Protein 6D42 (pdb70)

Sequence (76 aa):
ILYDLQQNLSSSHRALEKQIDTLAGKLDALTELLSTALILYDLQQNLSSSHRALEKQIDTLAGKLDALTELLSTAL

Structure (mmCIF, N/CA/C/O backbone):
data_6D42
#
_entry.id   6D42
#
_cell.length_a   37.590
_cell.length_b   37.590
_cell.length_c   116.946
_cell.angle_alpha   90.000
_cell.angle_beta   90.000
_cell.angle_gamma   90.000
#
_symmetry.space_group_name_H-M   'P 4 21 2'
#
loop_
_entity.id
_entity.type
_entity.pdbx_description
1 polymer 'Intermediate conductance calcium-activated potassium channel protein 4'
2 non-polymer 'COPPER (II) ION'
3 water water
#
loop_
_atom_site.group_PDB
_atom_site.id
_atom_site.type_symbol
_atom_site.label_atom_id
_atom_site.label_alt_id
_atom_site.label_comp_id
_atom_site.label_asym_id
_atom_site.label_entity_id
_atom_site.label_seq_id
_atom_site.pdbx_PDB_ins_code
_atom_site.Cartn_x
_atom_site.Cartn_y
_atom_site.Cartn_z
_atom_site.occupancy
_atom_site.B_iso_or_equiv
_atom_site.auth_seq_id
_atom_site.auth_comp_id
_atom_site.auth_asym_id
_atom_site.auth_atom_id
_atom_site.pdbx_PDB_model_num
ATOM 9 N N . ILE A 1 4 ? 16.23305 8.55167 -10.35609 1.000 60.49472 377 ILE A N 1
ATOM 10 C CA . ILE A 1 4 ? 17.68265 8.65005 -10.43749 1.000 50.64452 377 ILE A CA 1
ATOM 11 C C . ILE A 1 4 ? 18.27628 7.79184 -9.33826 1.000 51.31179 377 ILE A C 1
ATOM 12 O O . ILE A 1 4 ? 18.13760 8.09674 -8.14317 1.000 46.54104 377 ILE A O 1
ATOM 17 N N . LEU A 1 5 ? 18.94647 6.71920 -9.75686 1.000 43.75888 378 LEU A N 1
ATOM 18 C CA . LEU A 1 5 ? 19.58799 5.82341 -8.80181 1.000 42.71389 378 LEU A CA 1
ATOM 19 C C . LEU A 1 5 ? 20.44221 6.59021 -7.79382 1.000 46.39251 378 LEU A C 1
ATOM 20 O O . LEU A 1 5 ? 20.48057 6.23969 -6.59851 1.000 44.80982 378 LEU A O 1
ATOM 25 N N . TYR A 1 6 ? 21.10357 7.66353 -8.23766 1.000 45.61335 379 TYR A N 1
ATOM 26 C CA . TYR A 1 6 ? 21.92749 8.44538 -7.31663 1.000 48.57662 379 TYR A CA 1
ATOM 27 C C . TYR A 1 6 ? 21.09107 9.04037 -6.19057 1.000 46.11726 379 TYR A C 1
ATOM 28 O O . TYR A 1 6 ? 21.48102 8.98093 -5.00785 1.000 47.23710 379 TYR A O 1
ATOM 37 N N . ASP A 1 7 ? 19.95513 9.65146 -6.53692 1.000 43.17119 380 ASP A N 1
ATOM 38 C CA . ASP A 1 7 ? 19.03444 10.15049 -5.51349 1.000 53.08533 380 ASP A CA 1
ATOM 39 C C . ASP A 1 7 ? 18.61660 9.04575 -4.55383 1.000 42.14755 380 ASP A C 1
ATOM 40 O O . ASP A 1 7 ? 18.54484 9.25979 -3.32797 1.000 39.01429 380 ASP A O 1
ATOM 45 N N . LEU A 1 8 ? 18.29137 7.86759 -5.10340 1.000 37.44070 381 LEU A N 1
ATOM 46 C CA . LEU A 1 8 ? 17.92607 6.71452 -4.29446 1.000 33.25830 381 LEU A CA 1
ATOM 47 C C . LEU A 1 8 ? 19.02295 6.42281 -3.28586 1.000 33.72783 381 LEU A C 1
ATOM 48 O O . LEU A 1 8 ? 18.75723 6.25419 -2.09637 1.000 29.17153 381 LEU A O 1
ATOM 53 N N . GLN A 1 9 ? 20.27141 6.38631 -3.74547 1.000 33.45539 382 GLN A N 1
ATOM 54 C CA . GLN A 1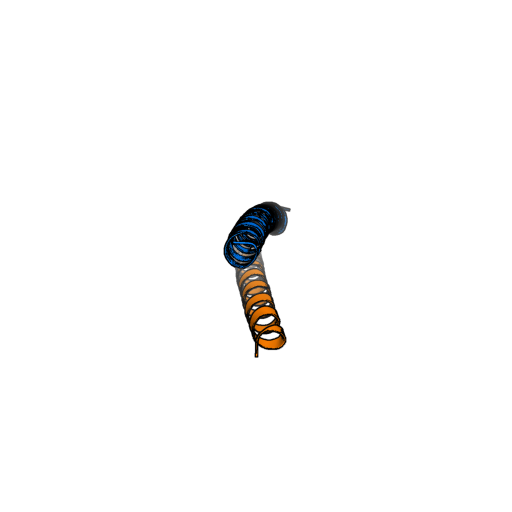 9 ? 21.39424 6.20950 -2.82747 1.000 35.87934 382 GLN A CA 1
ATOM 55 C C . GLN A 1 9 ? 21.45133 7.31158 -1.76631 1.000 33.54339 382 GLN A C 1
ATOM 56 O O . GLN A 1 9 ? 21.73325 7.03011 -0.59481 1.000 32.87446 382 GLN A O 1
ATOM 62 N N . GLN A 1 10 ? 21.24222 8.57979 -2.15348 1.000 36.85419 383 GLN A N 1
ATOM 63 C CA . GLN A 1 10 ? 21.31491 9.65565 -1.14310 1.000 37.07492 383 GLN A CA 1
ATOM 64 C C . GLN A 1 10 ? 20.18586 9.55386 -0.11871 1.000 33.64983 383 GLN A C 1
ATOM 65 O O . GLN A 1 10 ? 20.40384 9.79322 1.09230 1.000 33.40722 383 GLN A O 1
ATOM 71 N N . ASN A 1 11 ? 18.98409 9.19223 -0.57469 1.000 31.93379 384 ASN A N 1
ATOM 72 C CA . AS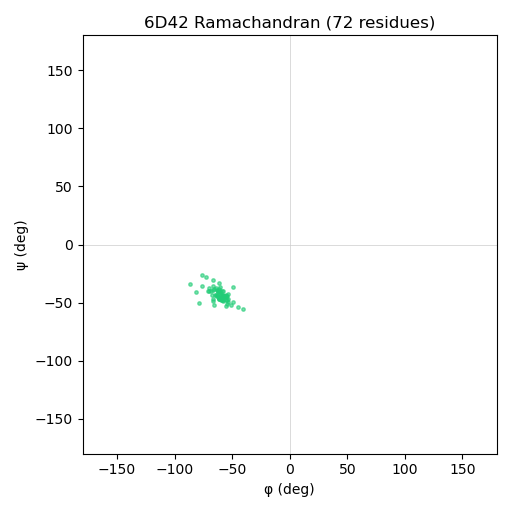N A 1 11 ? 17.85392 8.95910 0.31672 1.000 36.86080 384 ASN A CA 1
ATOM 73 C C . ASN A 1 11 ? 18.13683 7.83235 1.30591 1.000 39.12212 384 ASN A C 1
ATOM 74 O O . ASN A 1 11 ? 17.85447 7.96955 2.50186 1.000 32.29560 384 ASN A O 1
ATOM 79 N N . LEU A 1 12 ? 18.66253 6.70410 0.82046 1.000 29.49344 385 LEU A N 1
ATOM 80 C CA . LEU A 1 12 ? 18.99226 5.57471 1.70533 1.000 26.21982 385 LEU A CA 1
ATOM 81 C C . LEU A 1 12 ? 20.04292 5.97547 2.74499 1.000 25.98295 385 LEU A C 1
ATOM 82 O O . LEU A 1 12 ? 19.92034 5.65104 3.95219 1.000 25.20335 385 LEU A O 1
ATOM 87 N N . SER A 1 13 ? 21.09944 6.66085 2.29829 1.000 29.68050 386 SER A N 1
ATOM 88 C CA . SER A 1 13 ? 22.14384 7.11513 3.22676 1.000 29.74505 386 SER A CA 1
ATOM 89 C C . SER A 1 13 ? 21.57100 8.06116 4.27993 1.000 36.23189 386 SER A C 1
ATOM 90 O O . SER A 1 13 ? 21.93662 7.99231 5.47492 1.000 30.81842 386 SER A O 1
ATOM 93 N N . SER A 1 14 ? 20.65742 8.94122 3.86202 1.000 30.54298 387 SER A N 1
ATOM 94 C CA . SER A 1 14 ? 19.99218 9.83654 4.80977 1.000 39.37375 387 SER A CA 1
ATOM 95 C C . SER A 1 14 ? 19.14059 9.06931 5.81864 1.000 31.48691 387 SER A C 1
ATOM 96 O O . SER A 1 14 ? 19.17683 9.36427 7.02126 1.000 32.55239 387 SER A O 1
ATOM 99 N N . SER A 1 15 ? 18.38011 8.07145 5.35460 1.000 23.78812 388 SER A N 1
ATOM 100 C CA . SER A 1 15 ? 17.64778 7.19179 6.26172 1.000 28.72229 388 SER A CA 1
ATOM 101 C C . SER A 1 15 ? 18.59094 6.46831 7.23552 1.000 28.36402 388 SER A C 1
ATOM 102 O O . SER A 1 15 ? 18.34182 6.44955 8.45155 1.000 27.38273 388 SER A O 1
ATOM 105 N N . HIS A 1 16 ? 19.70345 5.90534 6.74289 1.000 25.33700 389 HIS A N 1
ATOM 106 C CA . HIS A 1 16 ? 20.62392 5.24065 7.67074 1.000 29.54243 389 HIS A CA 1
ATOM 107 C C . HIS A 1 16 ? 21.22818 6.22224 8.67817 1.000 31.22610 389 HIS A C 1
ATOM 108 O O . HIS A 1 16 ? 21.39072 5.88002 9.86932 1.000 31.27002 389 HIS A O 1
ATOM 115 N N . ARG A 1 17 ? 21.57005 7.43905 8.23686 1.000 30.54207 390 ARG A N 1
ATOM 116 C CA . ARG A 1 17 ? 22.06295 8.46239 9.16568 1.000 31.92411 390 ARG A CA 1
ATOM 117 C C . ARG A 1 17 ? 21.04272 8.75146 10.25153 1.000 32.04952 390 ARG A C 1
ATOM 118 O O . ARG A 1 17 ? 21.41071 8.96314 11.40745 1.000 29.32746 390 ARG A O 1
ATOM 126 N N . ALA A 1 18 ? 19.75838 8.80366 9.89385 1.000 27.75443 391 ALA A N 1
ATOM 127 C CA . ALA A 1 18 ? 18.73058 9.08715 10.90188 1.000 30.17534 391 ALA A CA 1
ATOM 128 C C . ALA A 1 18 ? 18.66028 7.96748 11.93310 1.000 24.59800 391 A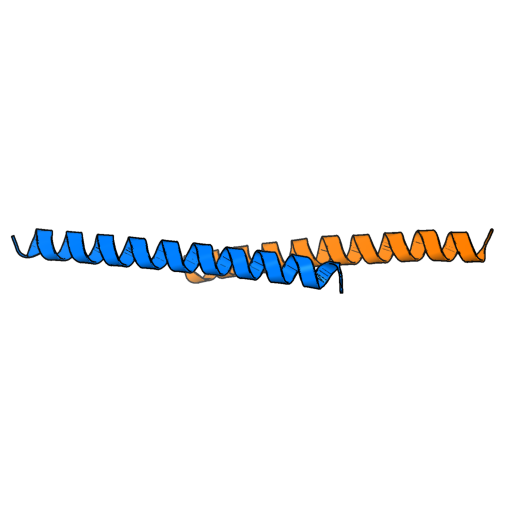LA A C 1
ATOM 129 O O . ALA A 1 18 ? 18.58710 8.22861 13.15280 1.000 28.37101 391 ALA A O 1
ATOM 131 N N . LEU A 1 19 ? 18.71219 6.71451 11.47431 1.000 26.11679 392 LEU A N 1
ATOM 132 C CA . LEU A 1 19 ? 18.72832 5.56992 12.39546 1.000 24.39177 392 LEU A CA 1
ATOM 133 C C . LEU A 1 19 ? 19.92603 5.63151 13.34270 1.000 25.91497 392 LEU A C 1
ATOM 134 O O . LEU A 1 19 ? 19.79476 5.41056 14.55675 1.000 26.63311 392 LEU A O 1
ATOM 139 N N . GLU A 1 20 ? 21.10399 5.91095 12.79546 1.000 25.53697 393 GLU A N 1
ATOM 140 C CA . GLU A 1 20 ? 22.31411 6.05154 13.58972 1.000 29.29053 393 GLU A CA 1
ATOM 141 C C . GLU A 1 20 ? 22.12360 7.06475 14.70519 1.000 31.34877 393 GLU A C 1
ATOM 142 O O . GLU A 1 20 ? 22.45197 6.79232 15.86692 1.000 28.96022 393 GLU A O 1
ATOM 148 N N . LYS A 1 21 ? 21.61079 8.25123 14.36652 1.000 30.61833 394 LYS A N 1
ATOM 149 C CA . LYS A 1 21 ? 21.42664 9.29268 15.38378 1.000 27.57636 394 LYS A CA 1
ATOM 150 C C . LYS A 1 21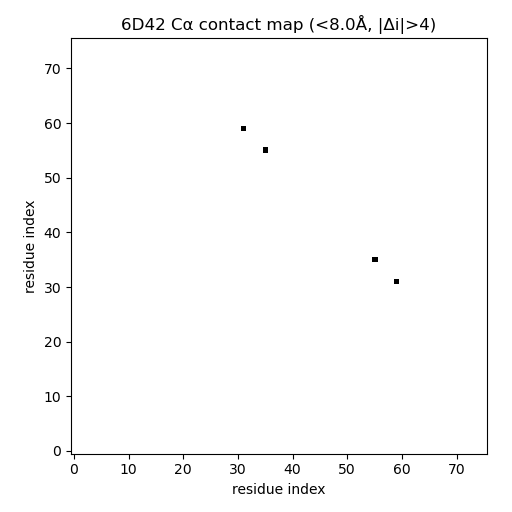 ? 20.44184 8.84768 16.45745 1.000 28.75750 394 LYS A C 1
ATOM 151 O O . LYS A 1 21 ? 20.66273 9.10385 17.65728 1.000 27.40738 394 LYS A O 1
ATOM 153 N N . GLN A 1 22 ? 19.36382 8.16985 16.04961 1.000 29.23828 395 GLN A N 1
ATOM 154 C CA . GLN A 1 22 ? 18.38411 7.60948 16.99711 1.000 37.39356 395 GLN A CA 1
ATOM 155 C C . GLN A 1 22 ? 19.01762 6.63309 17.98356 1.000 31.93498 395 GLN A C 1
ATOM 156 O O . GLN A 1 22 ? 18.75042 6.69073 19.19753 1.000 35.77683 395 GLN A O 1
ATOM 162 N N . ILE A 1 23 ? 19.80436 5.68591 17.47953 1.000 28.64434 396 ILE A N 1
ATOM 163 C CA . ILE A 1 23 ? 20.50551 4.75450 18.35024 1.000 30.04961 396 ILE A CA 1
ATOM 164 C C . ILE A 1 23 ? 21.47114 5.51260 19.24776 1.000 34.77432 396 ILE A C 1
ATOM 165 O O . ILE A 1 23 ? 21.58440 5.22854 20.46060 1.000 30.89249 396 ILE A O 1
ATOM 170 N N . ASP A 1 24 ? 22.15062 6.52441 18.69326 1.000 30.62610 397 ASP A N 1
ATOM 171 C CA . ASP A 1 24 ? 23.04538 7.32736 19.53429 1.000 40.70607 397 ASP A CA 1
ATOM 172 C C . ASP A 1 24 ? 22.29706 7.96954 20.70484 1.000 35.62074 397 ASP A C 1
ATOM 173 O O . ASP A 1 24 ? 22.80686 8.00842 21.83951 1.000 32.39796 397 ASP A O 1
ATOM 178 N N . THR A 1 25 ? 21.10383 8.51448 20.45907 1.000 33.14219 398 THR A N 1
ATOM 179 C CA . THR A 1 25 ? 20.36138 9.11815 21.57166 1.000 41.08438 398 THR A CA 1
ATOM 180 C C . THR A 1 25 ? 19.92832 8.06858 22.59167 1.000 40.03834 398 THR A C 1
ATOM 181 O O . THR A 1 25 ? 19.89961 8.34309 23.80703 1.000 36.06600 398 THR A O 1
ATOM 185 N N . LEU A 1 26 ? 19.57788 6.87042 22.12496 1.000 35.89003 399 LEU A N 1
ATOM 186 C CA . LEU A 1 26 ? 19.33224 5.75133 23.04040 1.000 36.92244 399 LEU A CA 1
ATOM 187 C C . LEU A 1 26 ? 20.56687 5.43380 23.87798 1.000 32.41837 399 LEU A C 1
ATOM 188 O O . LEU A 1 26 ? 20.46766 5.19555 25.10163 1.000 33.90500 399 LEU A O 1
ATOM 193 N N . ALA A 1 27 ? 21.75011 5.41747 23.24600 1.000 25.11289 400 ALA A N 1
ATOM 194 C CA . ALA A 1 27 ? 22.98602 5.24919 24.01578 1.000 36.48817 400 ALA A CA 1
ATOM 195 C C . ALA A 1 27 ? 23.11687 6.30439 25.11347 1.000 35.56861 400 ALA A C 1
ATOM 196 O O . ALA A 1 27 ? 23.48979 5.98977 26.26144 1.000 37.27491 400 ALA A O 1
ATOM 198 N N . GLY A 1 28 ? 22.82510 7.56651 24.79221 1.000 34.91804 401 GLY A N 1
ATOM 199 C CA . GLY A 1 28 ? 22.92788 8.61347 25.80517 1.000 37.56966 401 GLY A CA 1
ATOM 200 C C . GLY A 1 28 ? 21.95142 8.42361 26.95333 1.000 37.69854 401 GLY A C 1
ATOM 201 O O . GLY A 1 28 ? 22.28380 8.69398 28.11768 1.000 45.48188 401 GLY A O 1
ATOM 202 N N . LYS A 1 29 ? 20.73947 7.94958 26.64990 1.000 40.49406 402 LYS A N 1
ATOM 203 C CA . LYS A 1 29 ? 19.77897 7.65547 27.71288 1.000 45.46753 402 LYS A CA 1
ATOM 204 C C . LYS A 1 29 ? 20.30754 6.57474 28.65741 1.000 43.95788 402 LYS A C 1
ATOM 205 O O . LYS A 1 29 ? 20.08386 6.63291 29.87421 1.000 43.13690 402 LYS A O 1
ATOM 211 N N . LEU A 1 30 ? 20.99327 5.57364 28.11539 1.000 42.22191 403 LEU A N 1
ATOM 212 C CA . LEU A 1 30 ? 21.57626 4.53266 28.95685 1.000 34.40716 403 LEU A CA 1
ATOM 213 C C . LEU A 1 30 ? 22.74032 5.06221 29.77145 1.000 39.65457 403 LEU A C 1
ATOM 214 O O . LEU A 1 30 ? 22.91136 4.67608 30.94150 1.000 37.46934 403 LEU A O 1
ATOM 219 N N . ASP A 1 31 ? 23.58337 5.91115 29.17053 1.000 36.68943 404 ASP A N 1
ATOM 220 C CA . ASP A 1 31 ? 24.61723 6.56411 29.97004 1.000 36.75609 404 ASP A CA 1
ATOM 221 C C . ASP A 1 31 ? 23.98688 7.34998 31.10792 1.000 45.92201 404 ASP A C 1
ATOM 222 O O . ASP A 1 31 ? 24.43563 7.25970 32.25691 1.000 48.59915 404 ASP A O 1
ATOM 227 N N . ALA A 1 32 ? 22.91852 8.09496 30.81156 1.000 46.54778 405 ALA A N 1
ATOM 228 C CA . ALA A 1 32 ? 22.18137 8.82782 31.83834 1.000 51.31446 405 ALA A CA 1
ATOM 229 C C . ALA A 1 32 ? 21.72117 7.91476 32.96845 1.000 45.51729 405 ALA A C 1
ATOM 230 O O . ALA A 1 32 ? 21.93780 8.20966 34.15816 1.000 54.02944 405 ALA A O 1
ATOM 232 N N . LEU A 1 33 ? 21.05741 6.80567 32.62313 1.000 40.42029 406 LEU A N 1
ATOM 233 C CA . LEU A 1 33 ? 20.62352 5.86982 33.66163 1.000 43.19981 406 LEU A CA 1
ATOM 234 C C . LEU A 1 33 ? 21.80588 5.38032 34.47876 1.000 46.88825 406 LEU A C 1
ATOM 235 O O . LEU A 1 33 ? 21.76291 5.37858 35.71217 1.000 46.21928 406 LEU A O 1
ATOM 240 N N . THR A 1 34 ? 22.88425 4.98990 33.80737 1.000 47.37962 407 THR A N 1
ATOM 241 C CA . THR A 1 34 ? 24.03146 4.43973 34.52117 1.000 43.35022 407 THR A CA 1
ATOM 242 C C . THR A 1 34 ? 24.63836 5.44876 35.50057 1.000 48.24278 407 THR A C 1
ATOM 243 O O . THR A 1 34 ? 25.12128 5.06373 36.58082 1.000 45.85706 407 THR A O 1
ATOM 247 N N . GLU A 1 35 ? 24.60348 6.74158 35.16777 1.000 54.83881 408 GLU A N 1
ATOM 248 C CA . GLU A 1 35 ? 25.04148 7.75920 36.12338 1.000 63.39133 408 GLU A CA 1
ATOM 249 C C . GLU A 1 35 ? 24.09961 7.82701 37.31948 1.000 64.75162 408 GLU A C 1
ATOM 250 O O . GLU A 1 35 ? 24.54301 7.85000 38.47792 1.000 75.95270 408 GLU A O 1
ATOM 256 N N . LEU A 1 36 ? 22.79114 7.89519 37.05071 1.000 58.57352 409 LEU A N 1
ATOM 257 C CA . LEU A 1 36 ? 21.78487 7.86210 38.10631 1.000 69.03322 409 LEU A CA 1
ATOM 258 C C . LEU A 1 36 ? 22.08187 6.77294 39.12876 1.000 66.88583 409 LEU A C 1
ATOM 259 O O . LEU A 1 36 ? 22.14411 7.03096 40.33512 1.000 74.56438 409 LEU A O 1
ATOM 264 N N . LEU A 1 37 ? 22.26352 5.54051 38.65618 1.000 57.75393 410 LEU A N 1
ATOM 265 C CA . LEU A 1 37 ? 22.55320 4.43436 39.56584 1.000 46.92825 410 LEU A CA 1
ATOM 266 C C . LEU A 1 37 ? 23.94893 4.55404 40.16577 1.000 49.51976 410 LEU A C 1
ATOM 267 O O . LEU A 1 37 ? 24.15287 4.24199 41.35149 1.000 51.03878 410 LEU A O 1
ATOM 272 N N . SER A 1 38 ? 24.92999 5.01327 39.38175 1.000 52.10691 411 SER A N 1
ATOM 273 C CA . SER A 1 38 ? 26.30422 4.98152 39.88105 1.000 62.39983 411 SER A CA 1
ATOM 274 C C . SER A 1 38 ? 26.51211 5.93316 41.05717 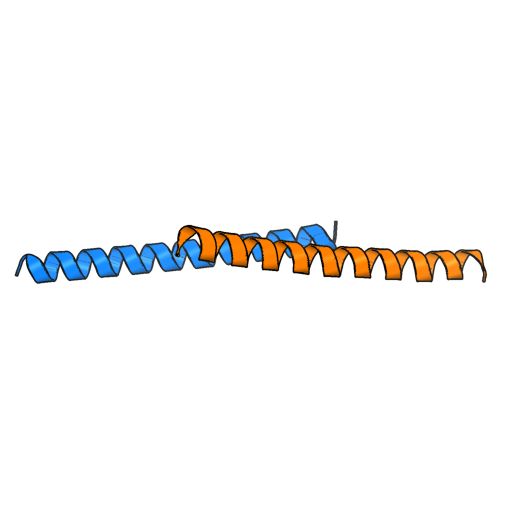1.000 67.32531 411 SER A C 1
ATOM 275 O O . SER A 1 38 ? 27.33249 5.65503 41.93822 1.000 69.05102 411 SER A O 1
ATOM 278 N N . THR A 1 39 ? 25.78305 7.04418 41.10618 1.000 68.76046 412 THR A N 1
ATOM 279 C CA . THR A 1 39 ? 25.92189 7.95228 42.23838 1.000 76.07058 412 THR A CA 1
ATOM 280 C C . THR A 1 39 ? 25.01876 7.56712 43.40066 1.000 76.72732 412 THR A C 1
ATOM 281 O O . THR A 1 39 ? 25.40109 7.74346 44.56421 1.000 90.84158 412 THR A O 1
ATOM 285 N N . ALA A 1 40 ? 23.83558 7.03271 43.10683 1.000 67.81967 413 ALA A N 1
ATOM 286 C CA . ALA A 1 40 ? 22.91024 6.65129 44.15759 1.000 69.56450 413 ALA A CA 1
ATOM 287 C C . ALA A 1 40 ? 23.32677 5.35058 44.84104 1.000 67.96721 413 ALA A C 1
ATOM 288 O O . ALA A 1 40 ? 23.00986 5.15487 46.01700 1.000 72.14169 413 ALA A O 1
ATOM 290 N N . LEU A 1 41 ? 24.05951 4.47598 44.14462 1.000 58.99290 414 LEU A N 1
ATOM 291 C CA . LEU A 1 41 ? 24.28826 3.10987 44.63419 1.000 63.21930 414 LEU A CA 1
ATOM 292 C C . LEU A 1 41 ? 25.73943 2.77355 44.99603 1.000 60.18377 414 LEU A C 1
ATOM 293 O O . LEU A 1 41 ? 26.67774 3.42934 44.54962 1.000 63.12610 414 LEU A O 1
ATOM 306 N N . ILE B 1 4 ? 29.39550 15.27666 68.93282 1.000 54.46824 377 ILE B N 1
ATOM 307 C CA . ILE B 1 4 ? 29.82720 16.36993 68.06146 1.000 47.16748 377 ILE B CA 1
ATOM 308 C C . ILE B 1 4 ? 30.99757 15.95315 67.17308 1.000 43.20372 377 ILE B C 1
ATOM 309 O O . ILE B 1 4 ? 31.05245 16.30827 65.98548 1.000 53.01509 377 ILE B O 1
ATOM 314 N N . LEU B 1 5 ? 31.94553 15.19615 67.71673 1.000 39.75931 378 LEU B N 1
ATOM 315 C CA . LEU B 1 5 ? 33.15541 14.89853 66.96217 1.000 35.56000 378 LEU B CA 1
ATOM 316 C C . LEU B 1 5 ? 32.92155 13.79654 65.93318 1.000 42.00507 378 LEU B C 1
ATOM 317 O O . LEU B 1 5 ? 33.28463 13.94896 64.75406 1.000 40.31836 378 LEU B O 1
ATOM 322 N N . TYR B 1 6 ? 32.33608 12.67841 66.36692 1.000 38.32536 379 TYR B N 1
ATOM 323 C CA . TYR B 1 6 ? 31.99672 11.58146 65.45554 1.000 39.08618 379 TYR B CA 1
ATOM 324 C C . TYR B 1 6 ? 31.11431 12.06771 64.31562 1.000 37.48171 379 TYR B C 1
ATOM 325 O O . TYR B 1 6 ? 31.35236 11.73006 63.15101 1.000 36.58233 379 TYR B O 1
ATOM 334 N N . ASP B 1 7 ? 30.09056 12.86507 64.63127 1.000 41.98508 380 ASP B N 1
ATOM 335 C CA . ASP B 1 7 ? 29.20954 13.39162 63.58305 1.000 40.51624 380 ASP B CA 1
ATOM 336 C C . ASP B 1 7 ? 29.96306 14.29924 62.61320 1.000 40.62063 380 ASP B C 1
ATOM 337 O O . ASP B 1 7 ? 29.74761 14.23627 61.39600 1.000 40.54713 380 ASP B O 1
ATOM 342 N N . LEU B 1 8 ? 30.82355 15.17246 63.14106 1.000 37.23952 381 LEU B N 1
ATOM 343 C CA . LEU B 1 8 ? 31.68878 15.99767 62.31457 1.000 34.77172 381 LEU B CA 1
ATOM 344 C C . LEU B 1 8 ? 32.43677 15.14517 61.30789 1.000 41.75433 381 LEU B C 1
ATOM 345 O O . LEU B 1 8 ? 32.41464 15.41676 60.08760 1.000 34.65302 381 LEU B O 1
ATOM 350 N N . GLN B 1 9 ? 33.09362 14.08802 61.79679 1.000 30.32906 382 GLN B N 1
ATOM 351 C CA . GLN B 1 9 ? 33.83907 13.21724 60.88507 1.000 30.51991 382 GLN B CA 1
ATOM 352 C C . GLN B 1 9 ? 32.91676 12.58623 59.82886 1.000 35.78460 382 GLN B C 1
ATOM 353 O O . GLN B 1 9 ? 33.29159 12.46469 58.64617 1.000 37.98348 382 GLN B O 1
ATOM 359 N N . GLN B 1 10 ? 31.68787 12.23494 60.21309 1.000 39.39833 383 GLN B N 1
ATOM 360 C CA . GLN B 1 10 ? 30.73778 11.67527 59.24818 1.000 35.92376 383 GLN B CA 1
ATOM 361 C C . GLN B 1 10 ? 30.33714 12.71446 58.20897 1.000 37.15577 383 GLN B C 1
ATOM 362 O O . GLN B 1 10 ? 30.30463 12.42644 56.99871 1.000 34.84171 383 GLN B O 1
ATOM 368 N N . ASN B 1 11 ? 30.00782 13.92795 58.66663 1.000 33.03746 384 ASN B N 1
ATOM 369 C CA . ASN B 1 11 ? 29.66329 15.01028 57.74209 1.000 33.29266 384 ASN B CA 1
ATOM 370 C C . ASN B 1 11 ? 30.77398 15.23669 56.71796 1.000 36.55332 384 ASN B C 1
ATOM 371 O O . ASN B 1 11 ? 30.51219 15.31710 55.50863 1.000 33.57271 384 ASN B O 1
ATOM 376 N N . LEU B 1 12 ? 32.02414 15.32919 57.18091 1.000 30.93988 385 LEU B N 1
ATOM 377 C CA . LEU B 1 12 ? 33.13742 15.62517 56.27555 1.000 30.94840 385 LEU B CA 1
ATOM 378 C C . LEU B 1 12 ? 33.44532 14.45007 55.35190 1.000 29.26803 385 LEU B C 1
ATOM 379 O O . LEU B 1 12 ? 33.73896 14.65106 54.15675 1.000 27.76483 385 LEU B O 1
ATOM 384 N N . SER B 1 13 ? 33.38591 13.21982 55.87407 1.000 27.86692 386 SER B N 1
ATOM 385 C CA . SER B 1 13 ? 33.62649 12.03505 55.04246 1.000 37.08594 386 SER B CA 1
ATOM 386 C C . SER B 1 13 ? 32.59750 11.93816 53.91853 1.000 34.89140 386 SER B C 1
ATOM 387 O O . SER B 1 13 ? 32.94086 11.68946 52.75212 1.000 33.34895 386 SER B O 1
ATOM 390 N N . SER B 1 14 ? 31.32432 12.13811 54.25579 1.000 31.97941 387 SER B N 1
ATOM 391 C CA . SER B 1 14 ? 30.27018 12.15299 53.24706 1.000 36.69713 387 SER B CA 1
ATOM 392 C C . SER B 1 14 ? 30.53947 13.19578 52.15981 1.000 33.66864 387 SER B C 1
ATOM 393 O O . SER B 1 14 ? 30.34944 12.91514 50.96577 1.000 33.04173 387 SER B O 1
ATOM 396 N N . SER B 1 15 ? 30.95064 14.40444 52.55648 1.000 26.03881 388 SER B N 1
ATOM 397 C CA . SER B 1 15 ? 31.26495 15.46721 51.60506 1.000 29.76262 388 SER B CA 1
ATOM 398 C C . SER B 1 15 ? 32.43103 15.06910 50.70988 1.000 30.13512 388 SER B C 1
ATOM 399 O O . SER B 1 15 ? 32.37611 15.25078 49.48311 1.000 32.20192 388 SER B O 1
ATOM 402 N N . HIS B 1 16 ? 33.49327 14.51165 51.29753 1.000 25.43781 389 HIS B N 1
ATOM 403 C CA . HIS B 1 16 ? 34.65938 14.13043 50.50092 1.000 33.29506 389 HIS B CA 1
ATOM 404 C C . HIS B 1 16 ? 34.32655 12.99697 49.52540 1.000 34.04178 389 HIS B C 1
ATOM 405 O O . HIS B 1 16 ? 34.81692 12.97359 48.37919 1.000 31.26120 389 HIS B O 1
ATOM 412 N N . ARG B 1 17 ? 33.50093 12.04776 49.95790 1.000 29.49098 390 ARG B N 1
ATOM 413 C CA . ARG B 1 17 ? 33.07119 10.96614 49.07370 1.000 35.83743 390 ARG B CA 1
ATOM 414 C C . ARG B 1 17 ? 32.25966 11.50428 47.89574 1.000 37.19243 390 ARG B C 1
ATOM 415 O O . ARG B 1 17 ? 32.46628 11.09191 46.74177 1.000 34.35709 390 ARG B O 1
ATOM 423 N N . ALA B 1 18 ? 31.32434 12.42590 48.16781 1.000 36.59857 391 ALA B N 1
ATOM 424 C CA . ALA B 1 18 ? 30.53902 13.02807 47.08155 1.000 34.41375 391 ALA B CA 1
ATOM 425 C C . ALA B 1 18 ? 31.42620 13.80152 46.10802 1.000 28.19280 391 ALA B C 1
ATOM 426 O O . ALA B 1 18 ? 31.23528 13.71338 44.87700 1.000 32.17040 391 ALA B O 1
ATOM 428 N N . LEU B 1 19 ? 32.41623 14.55098 46.62465 1.000 23.85281 392 LEU B N 1
ATOM 429 C CA . LEU B 1 19 ? 33.33051 15.25619 45.70764 1.000 30.01003 392 LEU B CA 1
ATOM 430 C C . LEU B 1 19 ? 34.09084 14.26927 44.82299 1.000 30.74179 392 LEU B C 1
ATOM 431 O O . LEU B 1 19 ? 34.16618 14.43685 43.57863 1.000 28.15629 392 LEU B O 1
ATOM 436 N N . GLU B 1 20 ? 34.64186 13.21883 45.43481 1.000 26.14183 393 GLU B N 1
ATOM 437 C CA . GLU B 1 20 ? 35.32193 12.17400 44.67299 1.000 30.87039 393 GLU B CA 1
ATOM 438 C C . GLU B 1 20 ? 34.43367 11.59062 43.56357 1.000 31.21352 393 GLU B C 1
ATOM 439 O O . GLU B 1 20 ? 34.90771 11.32739 42.44715 1.000 39.45254 393 GLU B O 1
ATOM 445 N N . LYS B 1 21 ? 33.15242 11.34953 43.86124 1.000 33.31451 394 LYS B N 1
ATOM 446 C CA . LYS B 1 21 ? 32.22894 10.83148 42.85102 1.000 36.25585 394 LYS B CA 1
ATOM 447 C C . LYS B 1 21 ? 31.95904 11.85598 41.75260 1.000 38.46688 394 LYS B C 1
ATOM 448 O O . LYS B 1 21 ? 31.95163 11.50405 40.54971 1.000 31.79816 394 LYS B O 1
ATOM 454 N N . GLN B 1 22 ? 31.74291 13.12262 42.13226 1.000 28.52007 395 GLN B N 1
ATOM 455 C CA . GLN B 1 22 ? 31.59659 14.18957 41.14031 1.000 36.46557 395 GLN B CA 1
ATOM 456 C C . GLN B 1 22 ? 32.77660 14.21348 40.18221 1.000 35.90940 395 GLN B C 1
ATOM 457 O O . GLN B 1 22 ? 32.60804 14.31357 38.95141 1.000 32.50140 395 GLN B O 1
ATOM 463 N N . ILE B 1 23 ? 33.98870 14.13771 40.73472 1.000 30.75976 396 ILE B N 1
ATOM 464 C CA . ILE B 1 23 ? 35.17120 14.22317 39.87660 1.000 39.20668 396 ILE B CA 1
ATOM 465 C C . ILE B 1 23 ? 35.28495 12.98794 38.99545 1.000 34.63377 396 ILE B C 1
ATOM 466 O O . ILE B 1 23 ? 35.64850 13.08107 37.80998 1.000 34.99979 396 ILE B O 1
ATOM 471 N N . ASP B 1 24 ? 34.99068 11.80635 39.55225 1.000 32.00035 397 ASP B N 1
ATOM 472 C CA . ASP B 1 24 ? 34.97526 10.58507 38.73002 1.000 39.49950 397 ASP B CA 1
ATOM 473 C C . ASP B 1 24 ? 34.05931 10.72504 37.51341 1.000 38.11020 397 ASP B C 1
ATOM 474 O O . ASP B 1 24 ? 34.41060 10.29081 36.39491 1.000 37.00065 397 ASP B O 1
ATOM 479 N N . THR B 1 25 ? 32.86083 11.27999 37.71681 1.000 35.02256 398 THR B N 1
ATOM 480 C CA . THR B 1 25 ? 31.94208 11.52381 36.61131 1.000 36.79855 398 THR B CA 1
ATOM 481 C C . THR B 1 25 ? 32.56486 12.44463 35.57363 1.000 40.22016 398 THR B C 1
ATOM 482 O O . THR B 1 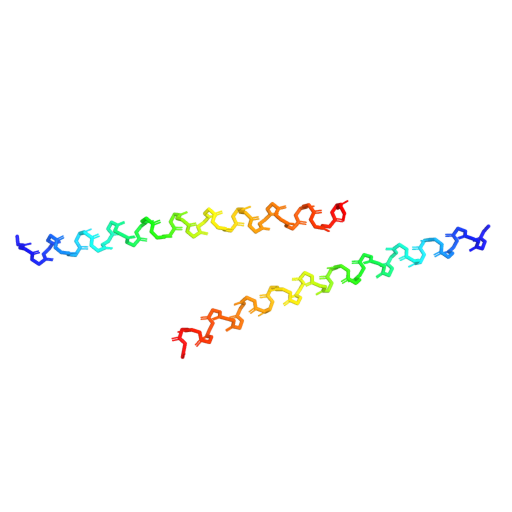25 ? 32.47200 12.17350 34.37304 1.000 39.55062 398 THR B O 1
ATOM 486 N N . LEU B 1 26 ? 33.15350 13.56136 36.02237 1.000 34.97624 399 LEU B N 1
ATOM 487 C CA . LEU B 1 26 ? 33.95004 14.44025 35.16103 1.000 36.51667 399 LEU B CA 1
ATOM 488 C C . LEU B 1 26 ? 34.97838 13.65621 34.35329 1.000 32.93764 399 LEU B C 1
ATOM 489 O O . LEU B 1 26 ? 35.09142 13.82314 33.12379 1.000 34.88343 399 LEU B O 1
ATOM 494 N N . ALA B 1 27 ? 35.73967 12.78849 35.03431 1.000 27.83805 400 ALA B N 1
ATOM 495 C CA . ALA B 1 27 ? 36.78916 12.03026 34.36420 1.000 34.74622 400 ALA B CA 1
ATOM 496 C C . ALA B 1 27 ? 36.21578 11.12716 33.28082 1.000 39.78962 400 ALA B C 1
ATOM 497 O O . ALA B 1 27 ? 36.75081 11.06464 32.16390 1.000 43.96966 400 ALA B O 1
ATOM 499 N N . GLY B 1 28 ? 35.12454 10.41842 33.57961 1.000 34.08053 401 GLY B N 1
ATOM 500 C CA . GLY B 1 28 ? 34.51250 9.59121 32.54213 1.000 43.38678 401 GLY B CA 1
ATOM 501 C C . GLY B 1 28 ? 34.05613 10.40050 31.34420 1.000 40.52257 401 GLY B C 1
ATOM 502 O O . GLY B 1 28 ? 34.22419 9.97936 30.19086 1.000 41.57382 401 GLY B O 1
ATOM 503 N N . LYS B 1 29 ? 33.46870 11.57470 31.59680 1.000 41.02140 402 LYS B N 1
ATOM 504 C CA . LYS B 1 29 ? 33.03677 12.47999 30.54081 1.000 43.12131 402 LYS B CA 1
ATOM 505 C C . LYS B 1 29 ? 34.20713 12.90003 29.64835 1.000 47.26469 402 LYS B C 1
ATOM 506 O O . LYS B 1 29 ? 34.09991 12.89725 28.40778 1.000 43.62901 402 LYS B O 1
ATOM 512 N N . LEU B 1 30 ? 35.31898 13.31013 30.26879 1.000 33.48694 403 LEU B N 1
ATOM 513 C CA . LEU B 1 30 ? 36.52025 13.63056 29.50637 1.000 41.34657 403 LEU B CA 1
ATOM 514 C C . LEU B 1 30 ? 37.02022 12.42284 28.72445 1.000 41.03040 403 LEU B C 1
ATOM 515 O O . LEU B 1 30 ? 37.42323 12.54437 27.55348 1.000 40.83514 403 LEU B O 1
ATOM 520 N N . ASP B 1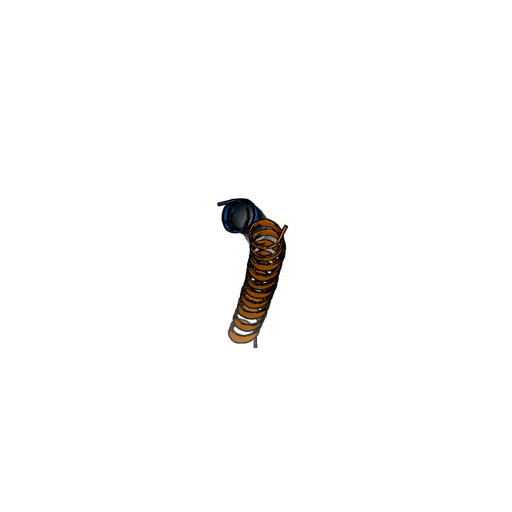 31 ? 37.02400 11.24614 29.36796 1.000 37.69690 404 ASP B N 1
ATOM 521 C CA . ASP B 1 31 ? 37.48524 10.03003 28.70750 1.000 42.25710 404 ASP B CA 1
ATOM 522 C C . ASP B 1 31 ? 36.72141 9.79978 27.41832 1.000 40.91694 404 ASP B C 1
ATOM 523 O O . ASP B 1 31 ? 37.30235 9.42468 26.38109 1.000 39.46041 404 ASP B O 1
ATOM 528 N N . ALA B 1 32 ? 35.40641 10.00522 27.46818 1.000 41.73735 405 ALA B N 1
ATOM 529 C CA . ALA B 1 32 ? 34.58417 9.78855 26.27850 1.000 53.62405 405 ALA B CA 1
ATOM 530 C C . ALA B 1 32 ? 34.93974 10.78798 25.18774 1.000 54.35178 405 ALA B C 1
ATOM 531 O O . ALA B 1 32 ? 35.19954 10.40529 24.03907 1.000 67.72187 405 ALA B O 1
ATOM 533 N N . LEU B 1 33 ? 34.94878 12.07752 25.53930 1.000 52.25824 406 LEU B N 1
ATOM 534 C CA . LEU B 1 33 ? 35.43526 13.13986 24.67046 1.000 53.06039 406 LEU B CA 1
ATOM 535 C C . LEU B 1 33 ? 36.70363 12.73670 23.92272 1.000 49.63929 406 LEU B C 1
ATOM 536 O O . LEU B 1 33 ? 36.75408 12.78363 22.68541 1.000 44.76730 406 LEU B O 1
ATOM 541 N N . THR B 1 34 ? 37.73771 12.32774 24.66122 1.000 39.41059 407 THR B N 1
ATOM 542 C CA . THR B 1 34 ? 38.99025 11.90065 24.04083 1.000 44.38995 407 THR B CA 1
ATOM 543 C C . THR B 1 34 ? 38.75781 10.79124 23.02055 1.000 45.19546 407 THR B C 1
ATOM 544 O O . THR B 1 34 ? 39.18448 10.89285 21.85167 1.000 41.35465 407 THR B O 1
ATOM 548 N N . GLU B 1 35 ? 38.07118 9.72280 23.44445 1.000 43.31995 408 GLU B N 1
ATOM 549 C CA . GLU B 1 35 ? 37.83778 8.57776 22.56038 1.000 52.82963 408 GLU B CA 1
ATOM 550 C C . GLU B 1 35 ? 37.09750 8.99253 21.29194 1.000 53.93330 408 GLU B C 1
ATOM 551 O O . GLU B 1 35 ? 37.41079 8.51346 20.18782 1.000 54.70115 408 GLU B O 1
ATOM 557 N N . LEU B 1 36 ? 36.11369 9.88568 21.42332 1.000 54.60405 409 LEU B N 1
ATOM 558 C CA . LEU B 1 36 ? 35.39921 10.38594 20.24918 1.000 65.88236 409 LEU B CA 1
ATOM 559 C C . LEU B 1 36 ? 36.35410 11.04518 19.25535 1.000 61.23743 409 LEU B C 1
ATOM 560 O O . LEU B 1 36 ? 36.30025 10.78203 18.04388 1.000 59.42577 409 LEU B O 1
ATOM 565 N N . LEU B 1 37 ? 37.23007 11.91934 19.75018 1.000 58.99349 410 LEU B N 1
ATOM 566 C CA . LEU B 1 37 ? 38.10902 12.69471 18.88227 1.000 55.64470 410 LEU B CA 1
ATOM 567 C C . LEU B 1 37 ? 39.25583 11.84390 18.35140 1.000 56.90967 410 LEU B C 1
ATOM 568 O O . LEU B 1 37 ? 39.66006 11.98897 17.18573 1.000 60.90268 410 LEU B O 1
ATOM 573 N N . SER B 1 38 ? 39.75338 10.92348 19.17470 1.000 52.31378 411 SER B N 1
ATOM 574 C CA . SER B 1 38 ? 40.79054 9.99298 18.74578 1.000 58.91479 411 SER B CA 1
ATOM 575 C C . SER B 1 38 ? 40.33855 9.17536 17.54039 1.000 64.77476 411 SER B C 1
ATOM 576 O O . SER B 1 38 ? 41.09666 8.98570 16.58473 1.000 66.02568 411 SER B O 1
ATOM 579 N N . THR B 1 39 ? 39.10762 8.65947 17.57654 1.000 62.05946 412 THR B N 1
ATOM 580 C CA . THR B 1 39 ? 38.59830 7.93359 16.42031 1.000 69.31183 412 THR B CA 1
ATOM 581 C C . THR B 1 39 ? 38.27155 8.87812 15.26711 1.000 63.84136 412 THR B C 1
ATOM 582 O O . THR B 1 39 ? 38.37253 8.48707 14.09316 1.000 70.08354 412 THR B O 1
ATOM 586 N N . ALA B 1 40 ? 37.91760 10.13102 15.56499 1.000 56.45808 413 ALA B N 1
ATOM 587 C CA . ALA B 1 40 ? 37.49361 11.03769 14.49389 1.000 67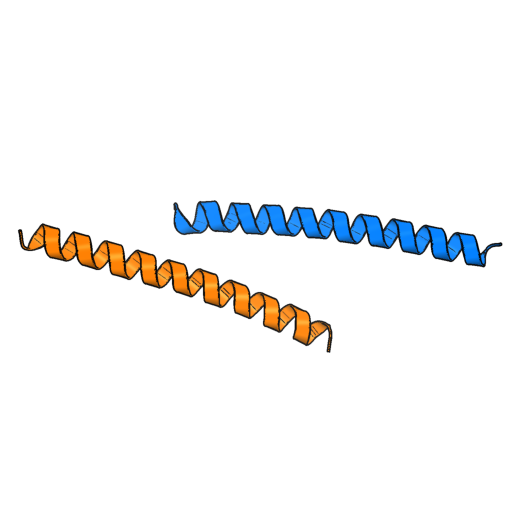.73042 413 ALA B CA 1
ATOM 588 C C . ALA B 1 40 ? 38.68393 11.64802 13.76577 1.000 60.37426 413 ALA B C 1
ATOM 589 O O . ALA B 1 40 ? 38.66870 11.77559 12.53190 1.000 59.41648 413 ALA B O 1
ATOM 591 N N . LEU B 1 41 ? 39.71413 12.03512 14.51040 1.000 60.79584 414 LEU B N 1
ATOM 592 C CA . LEU B 1 41 ? 40.89965 12.66556 13.94468 1.000 67.55743 414 LEU B CA 1
ATOM 593 C C . LEU B 1 41 ? 42.00648 11.63826 13.73349 1.000 63.92322 414 LEU B C 1
ATOM 594 O O . LEU B 1 41 ? 41.92341 10.51432 14.22695 1.000 59.86427 414 LEU B O 1
#

B-factor: mean 48.01, std 16.42, range [15.53, 120.75]

Radius of gyration: 21.5 Å; Cα contacts (8 Å, |Δi|>4): 2; chains: 2; bounding box: 23×13×78 Å

Organism: Homo sapiens (NCBI:txid9606)

Foldseek 3Di:
DVVVVVVVVVVVVVVVVVVVVVVVVVVVVVVVVVVVVD/DVVVVVVVVVVVVVVVVVVVVVVVVVVVVVVVVVVVVD

GO terms:
  GO:0032587 ruffle membrane (C, IDA)
  GO:0005516 calmodulin binding (F, IDA)
  GO:0005886 plasma membrane (C, IDA)
  GO:0022894 intermediate conductance calcium-activated potassium channel activity (F, IDA)
  GO:0044351 macropinocytosis (P, IDA)
  GO:0042803 protein homodimerization activity (F, IDA)
  GO:1905664 regulation of calcium ion import across plasma membrane (P, IDA)
  GO:0015269 calcium-activated potassium channel activity (F, IDA)
  GO:0051289 protein homotetramerization (P, IDA)
  GO:0071805 potassium ion transmembrane transport (P, IDA)
  GO:0008076 voltage-gated potassium channel complex (C, TAS)
  GO:0015269 calcium-activated potassium channel activity (F, TAS)
  GO:0006813 potassium ion transport (P, TAS)
  GO:0006952 defense response (P, TAS)
  GO:0005267 potassium channel activity (F, TAS)
  GO:0005886 plasma membrane (C, TAS)
  GO:1901381 positive regulation of potassium ion transmembrane transport (P, TAS)
  GO:0005515 protein binding (F, IPI)
  GO:0031982 vesicle (C, IDA)
  GO:0030322 stabilization of membrane potential (P, IDA)

Secondary structure (DSSP, 8-state):
-HHHHHHHHHHHHHHHHHHHHHHHHHHHHHHHHHHHH-/-HHHHHHHHHHHHHHHHHHHHHHHHHHHHHHHHHHHH-

InterPro domains:
  IPR004178 Calmodulin-binding domain [PF02888] (304-375)
  IPR004178 Calmodulin-binding domain [SM01053] (304-377)
  IPR013099 Potassium channel domain [PF07885] (212-289)
  IPR015449 Potassium channel, calcium-activated, SK [PF03530] (12-123)
  IPR015449 Potassium channel, calcium-activated, SK [PTHR10153] (11-414)
  IPR036122 SK, calmodulin-binding domain superfamily [SSF81327] (287-375)

Solvent-accessible surface area: 7507 Å² total